Protein AF-A0A973QSP0-F1 (afdb_monomer_lite)

Radius of gyration: 11.92 Å; chains: 1; bounding box: 23×35×33 Å

Foldseek 3Di:
DDDDDDPLDQADQQFWKQQQVVRFIFGFNDADPVNQKTWTDGPDPDDIDIDGSVRIDGDPPPDD

Structure (mmCIF, N/CA/C/O backbone):
data_AF-A0A973QSP0-F1
#
_entry.id   AF-A0A973QSP0-F1
#
loop_
_atom_site.group_PDB
_atom_site.id
_atom_site.type_symbol
_atom_site.label_atom_id
_atom_s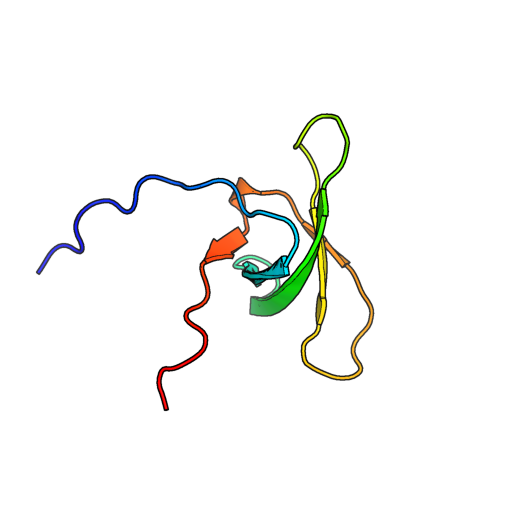ite.label_alt_id
_atom_site.label_comp_id
_atom_site.label_asym_id
_atom_site.label_entity_id
_atom_site.label_seq_id
_atom_site.pdbx_PDB_ins_code
_atom_site.Cartn_x
_atom_site.Cartn_y
_atom_site.Cartn_z
_atom_site.occupancy
_atom_site.B_iso_or_equiv
_atom_site.auth_seq_id
_atom_site.auth_comp_id
_atom_site.auth_asym_id
_atom_site.auth_atom_id
_atom_site.pdbx_PDB_model_num
ATOM 1 N 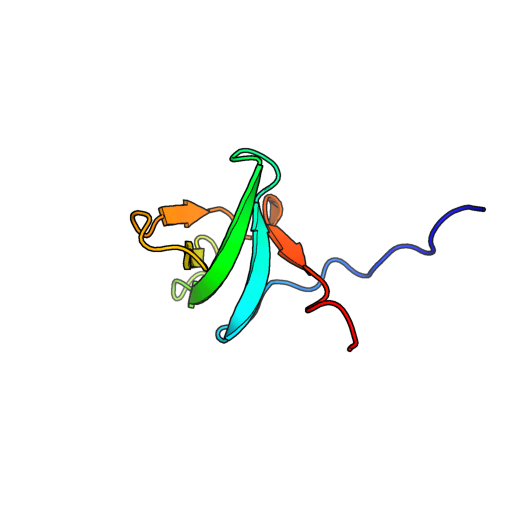N . MET A 1 1 ? 10.392 22.235 -18.273 1.00 36.06 1 MET A N 1
ATOM 2 C CA . MET A 1 1 ? 9.040 21.660 -18.424 1.00 36.06 1 MET A CA 1
ATOM 3 C C . MET A 1 1 ? 8.633 21.119 -17.066 1.00 36.06 1 MET A C 1
ATOM 5 O O . MET A 1 1 ? 9.145 20.093 -16.649 1.00 36.06 1 MET A O 1
ATOM 9 N N . THR A 1 2 ? 7.852 21.884 -16.308 1.00 40.66 2 THR A N 1
ATOM 10 C CA . TH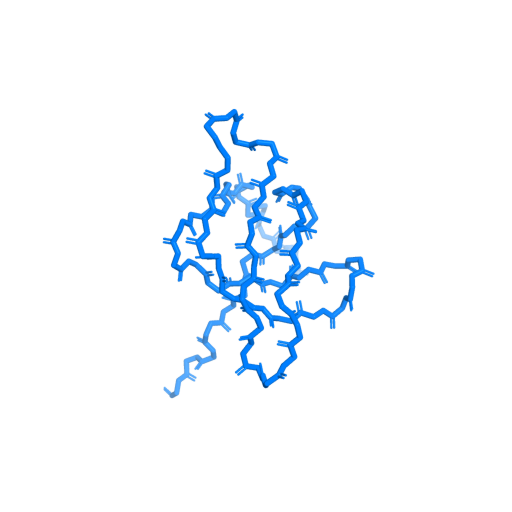R A 1 2 ? 7.380 21.497 -14.973 1.00 40.66 2 THR A CA 1
ATOM 11 C C . THR A 1 2 ? 6.189 20.566 -15.147 1.00 40.66 2 THR A C 1
ATOM 13 O O . THR A 1 2 ? 5.159 21.010 -15.651 1.00 40.66 2 THR A O 1
ATOM 16 N N . ALA A 1 3 ? 6.339 19.288 -14.787 1.00 43.00 3 ALA A N 1
ATOM 17 C CA . ALA A 1 3 ? 5.215 18.363 -14.728 1.00 43.00 3 ALA A CA 1
ATOM 18 C C . ALA A 1 3 ? 4.150 18.976 -13.811 1.00 43.00 3 ALA A C 1
ATOM 20 O O . ALA A 1 3 ? 4.400 19.247 -12.635 1.00 43.00 3 ALA A O 1
ATOM 21 N N . THR A 1 4 ? 3.003 19.295 -14.404 1.00 45.31 4 THR A N 1
ATOM 22 C CA . THR A 1 4 ? 1.815 19.826 -13.745 1.00 45.31 4 THR A CA 1
ATOM 23 C C . THR A 1 4 ? 1.499 18.951 -12.544 1.00 45.31 4 THR A C 1
ATOM 25 O O . THR A 1 4 ? 1.472 17.728 -12.672 1.00 45.31 4 THR A O 1
ATOM 28 N N . GLY A 1 5 ? 1.314 19.589 -11.384 1.00 42.44 5 GLY A N 1
ATOM 29 C CA . GLY A 1 5 ? 1.080 18.929 -10.107 1.00 42.44 5 GLY A CA 1
ATOM 30 C C . GLY A 1 5 ? 0.062 17.811 -10.252 1.00 42.44 5 GLY A C 1
ATOM 31 O O . GLY A 1 5 ? -1.129 18.068 -10.411 1.00 42.44 5 GLY A O 1
ATOM 32 N N . GLN A 1 6 ? 0.546 16.570 -10.215 1.00 50.84 6 GLN A N 1
ATOM 33 C CA . GLN A 1 6 ? -0.331 15.430 -10.062 1.00 50.84 6 GLN A CA 1
ATOM 34 C C . GLN A 1 6 ? -1.026 15.643 -8.726 1.00 50.84 6 GLN A C 1
ATOM 36 O O . GLN A 1 6 ? -0.379 15.665 -7.676 1.00 50.84 6 GLN A O 1
ATOM 41 N N . THR A 1 7 ? -2.335 15.886 -8.770 1.00 49.25 7 THR A N 1
ATOM 42 C CA . THR A 1 7 ? -3.190 15.796 -7.595 1.00 49.25 7 THR A CA 1
ATOM 43 C C . THR A 1 7 ? -2.811 14.492 -6.909 1.00 49.25 7 THR A C 1
ATOM 45 O O . THR A 1 7 ? -2.974 13.432 -7.513 1.00 49.25 7 THR A O 1
ATOM 48 N N . ARG A 1 8 ? -2.210 14.586 -5.711 1.00 60.41 8 ARG A N 1
ATOM 49 C CA . ARG A 1 8 ? -1.821 13.440 -4.881 1.00 60.41 8 ARG A CA 1
ATOM 50 C C . ARG A 1 8 ? -3.070 12.594 -4.684 1.00 60.41 8 ARG A C 1
ATOM 52 O O . ARG A 1 8 ? -3.895 12.880 -3.822 1.00 60.41 8 ARG A O 1
ATOM 59 N N . THR A 1 9 ? -3.247 11.621 -5.560 1.00 68.94 9 THR A N 1
ATOM 60 C CA . THR A 1 9 ? -4.382 10.720 -5.514 1.00 68.94 9 THR A CA 1
ATOM 61 C C . THR A 1 9 ? -3.954 9.627 -4.568 1.00 68.94 9 THR A C 1
ATOM 63 O O . THR A 1 9 ? -2.903 9.019 -4.767 1.00 68.94 9 THR A O 1
ATOM 66 N N . LEU A 1 10 ? -4.718 9.453 -3.493 1.00 81.00 10 LEU A N 1
ATOM 67 C CA . LEU A 1 10 ? -4.468 8.354 -2.580 1.00 81.00 10 LEU A CA 1
ATOM 68 C C . LEU A 1 10 ? -4.532 7.045 -3.385 1.00 81.00 10 LEU A C 1
ATOM 70 O O . LEU A 1 10 ? -5.470 6.887 -4.176 1.00 81.00 10 LEU A O 1
ATOM 74 N N . PRO A 1 11 ? -3.554 6.144 -3.211 1.00 86.50 11 PRO A N 1
ATOM 75 C CA . PRO A 1 11 ? -3.573 4.841 -3.851 1.00 86.50 11 PRO A CA 1
ATOM 76 C C . PRO A 1 11 ? -4.858 4.096 -3.490 1.00 86.50 11 PRO A C 1
ATOM 78 O O . PRO A 1 11 ? -5.385 4.236 -2.385 1.00 86.50 11 PRO A O 1
ATOM 81 N N . ARG A 1 12 ? -5.367 3.311 -4.433 1.00 90.56 12 ARG A N 1
ATOM 82 C CA . ARG A 1 12 ? -6.552 2.464 -4.293 1.00 90.56 12 ARG A CA 1
ATOM 83 C C . ARG A 1 12 ? -6.156 1.002 -4.379 1.00 90.56 12 ARG A C 1
ATOM 85 O O . ARG A 1 12 ? -5.131 0.655 -4.955 1.00 90.56 12 ARG A O 1
ATOM 92 N N . ILE A 1 13 ? -6.997 0.130 -3.830 1.00 93.50 13 ILE A N 1
ATOM 93 C CA . ILE A 1 13 ? -6.823 -1.318 -3.976 1.00 93.50 13 ILE A CA 1
ATOM 94 C C . ILE A 1 13 ? -6.787 -1.669 -5.469 1.00 93.50 13 ILE A C 1
ATOM 96 O O . ILE A 1 13 ? -7.683 -1.290 -6.222 1.00 93.50 13 ILE A O 1
ATOM 100 N N . GLY A 1 14 ? -5.752 -2.400 -5.875 1.00 92.38 14 GLY A N 1
ATOM 101 C CA . GLY A 1 14 ? -5.484 -2.788 -7.255 1.00 92.38 14 GLY A CA 1
ATOM 102 C C . GLY A 1 14 ? -4.537 -1.857 -8.016 1.00 92.38 14 GLY A C 1
ATOM 103 O O . GLY A 1 14 ? -4.043 -2.279 -9.063 1.00 92.38 14 GLY A O 1
ATOM 104 N N . ASP A 1 15 ? -4.243 -0.659 -7.499 1.00 92.81 15 ASP A N 1
ATOM 105 C CA . ASP A 1 15 ? -3.333 0.284 -8.153 1.00 92.81 15 ASP A CA 1
ATOM 106 C C . ASP A 1 15 ? -1.901 -0.250 -8.161 1.00 92.81 15 ASP A C 1
ATOM 108 O O . ASP A 1 15 ? -1.423 -0.818 -7.172 1.00 92.81 15 ASP A O 1
ATOM 112 N N . LEU A 1 16 ? -1.203 -0.024 -9.274 1.00 93.94 16 LEU A N 1
ATOM 113 C CA . LEU A 1 16 ? 0.239 -0.202 -9.341 1.00 93.94 16 LEU A CA 1
ATOM 114 C C . LEU A 1 16 ? 0.922 1.024 -8.730 1.00 93.94 16 LEU A C 1
ATOM 116 O O . LEU A 1 16 ? 0.650 2.167 -9.108 1.00 93.94 16 LEU A O 1
ATOM 120 N N . VAL A 1 17 ? 1.814 0.785 -7.776 1.00 93.56 17 VAL A N 1
ATOM 121 C CA . VAL A 1 17 ? 2.485 1.832 -7.012 1.00 93.56 17 VAL A CA 1
ATOM 122 C C . VAL A 1 17 ? 3.985 1.594 -6.928 1.00 93.56 17 VAL A C 1
ATOM 124 O O . VAL A 1 17 ? 4.451 0.461 -6.822 1.00 93.56 17 VAL A O 1
ATOM 127 N N . TYR A 1 18 ? 4.732 2.690 -6.951 1.00 93.25 18 TYR A N 1
ATOM 128 C CA . TYR A 1 18 ? 6.150 2.741 -6.629 1.00 93.25 18 TYR A CA 1
ATOM 129 C C . TYR A 1 18 ? 6.327 3.294 -5.214 1.00 93.25 18 TYR A C 1
ATOM 131 O O . TYR A 1 18 ? 5.846 4.388 -4.906 1.00 93.25 18 TYR A O 1
ATOM 139 N N . ASP A 1 19 ? 7.002 2.530 -4.364 1.00 92.62 19 ASP A N 1
ATOM 140 C CA . ASP A 1 19 ? 7.413 2.930 -3.023 1.00 92.62 19 ASP A CA 1
ATOM 141 C C . ASP A 1 19 ? 8.769 3.641 -3.106 1.00 92.62 19 ASP A C 1
ATOM 143 O O . ASP A 1 19 ? 9.779 3.025 -3.446 1.00 92.62 19 ASP A O 1
ATOM 147 N N . ILE A 1 20 ? 8.784 4.944 -2.814 1.00 89.69 20 ILE A N 1
ATOM 148 C CA . ILE A 1 20 ? 9.991 5.776 -2.930 1.00 89.69 20 ILE A CA 1
ATOM 149 C C . ILE A 1 20 ? 11.053 5.462 -1.872 1.00 89.69 20 ILE A C 1
ATOM 151 O O . ILE A 1 20 ? 12.222 5.733 -2.114 1.00 89.69 20 ILE A O 1
ATOM 155 N N . GLU A 1 21 ? 10.663 4.923 -0.716 1.00 91.19 21 GLU A N 1
ATOM 156 C CA . GLU A 1 21 ? 11.593 4.637 0.384 1.00 91.19 21 GLU A CA 1
ATOM 157 C C . GLU A 1 21 ? 12.271 3.282 0.189 1.00 91.19 21 GLU A C 1
ATOM 159 O O . GLU A 1 21 ? 13.429 3.093 0.553 1.00 91.19 21 GLU A O 1
ATOM 164 N N . ARG A 1 22 ? 11.534 2.324 -0.381 1.00 90.00 22 ARG A N 1
ATOM 165 C CA . ARG A 1 22 ? 12.046 0.980 -0.683 1.00 90.00 22 ARG A CA 1
ATOM 166 C C . ARG A 1 22 ? 12.607 0.835 -2.090 1.00 90.00 22 ARG A C 1
ATOM 168 O O . ARG A 1 22 ? 13.197 -0.200 -2.382 1.00 90.00 22 ARG A O 1
ATOM 175 N N . GLU A 1 23 ? 12.370 1.822 -2.947 1.00 91.69 23 GLU A N 1
ATOM 176 C CA . GLU A 1 23 ? 12.688 1.781 -4.375 1.00 91.69 23 GLU A CA 1
ATOM 177 C C . GLU A 1 23 ? 12.119 0.524 -5.063 1.00 91.69 23 GLU A C 1
ATOM 179 O O . GLU A 1 23 ? 12.774 -0.130 -5.872 1.00 91.69 23 GLU A O 1
ATOM 184 N N . ALA A 1 24 ? 10.875 0.170 -4.720 1.00 91.56 24 ALA A N 1
ATOM 185 C CA . ALA A 1 24 ? 10.223 -1.067 -5.149 1.00 91.56 24 ALA A CA 1
ATOM 186 C C . ALA A 1 24 ? 8.842 -0.805 -5.761 1.00 91.56 24 ALA A C 1
ATOM 188 O O . ALA A 1 24 ? 8.108 0.082 -5.322 1.00 91.56 24 ALA A O 1
ATOM 189 N N . ILE A 1 25 ? 8.464 -1.606 -6.762 1.00 93.69 25 ILE A N 1
ATOM 190 C CA . ILE A 1 25 ? 7.137 -1.547 -7.389 1.00 93.69 25 ILE A CA 1
ATOM 191 C C . ILE A 1 25 ? 6.283 -2.713 -6.895 1.00 93.69 25 ILE A C 1
ATOM 193 O O . ILE A 1 25 ? 6.723 -3.862 -6.854 1.00 93.69 25 ILE A O 1
ATOM 197 N N . GLY A 1 26 ? 5.027 -2.427 -6.579 1.00 94.75 26 GLY A N 1
ATOM 198 C CA . GLY A 1 26 ? 4.042 -3.449 -6.268 1.00 94.75 26 GLY A CA 1
ATOM 199 C C . GLY A 1 26 ? 2.622 -2.983 -6.533 1.00 94.75 26 GLY A C 1
ATOM 200 O O . GLY A 1 26 ? 2.381 -1.876 -7.012 1.00 94.75 26 GLY A O 1
ATOM 201 N N . ARG A 1 27 ? 1.664 -3.853 -6.235 1.00 95.50 27 ARG A N 1
ATOM 202 C CA . ARG A 1 27 ? 0.238 -3.587 -6.374 1.00 95.50 27 ARG A CA 1
ATOM 203 C C . ARG A 1 27 ? -0.409 -3.495 -5.001 1.00 95.50 27 ARG A C 1
ATOM 205 O O . ARG A 1 27 ? -0.145 -4.323 -4.130 1.00 95.50 27 ARG A O 1
ATOM 212 N N . VAL A 1 28 ? -1.271 -2.505 -4.806 1.00 95.19 28 VAL A N 1
ATOM 213 C CA . VAL A 1 28 ? -2.001 -2.331 -3.546 1.00 95.19 28 VAL A CA 1
ATOM 214 C C . VAL A 1 28 ? -2.975 -3.494 -3.373 1.00 95.19 28 VAL A C 1
ATOM 216 O O . VAL A 1 28 ? -3.944 -3.621 -4.119 1.00 95.19 28 VAL A O 1
ATOM 219 N N . ALA A 1 29 ? -2.727 -4.350 -2.389 1.00 95.44 29 ALA A N 1
ATOM 220 C CA . ALA A 1 29 ? -3.585 -5.486 -2.069 1.00 95.44 29 ALA A CA 1
ATOM 221 C C . ALA A 1 29 ? -4.706 -5.088 -1.102 1.00 95.44 29 ALA A C 1
ATOM 223 O O . ALA A 1 29 ? -5.831 -5.573 -1.214 1.00 95.44 29 ALA A O 1
ATOM 224 N N . TYR A 1 30 ? -4.407 -4.189 -0.164 1.00 95.44 30 TYR A N 1
ATOM 225 C CA . TYR A 1 30 ? -5.349 -3.745 0.857 1.00 95.44 30 TYR A CA 1
ATOM 226 C C . TYR A 1 30 ? -4.970 -2.361 1.394 1.00 95.44 30 TYR A C 1
ATOM 228 O O . TYR A 1 30 ? -3.805 -1.967 1.358 1.00 95.44 30 TYR A O 1
ATOM 236 N N . ILE A 1 31 ? -5.958 -1.629 1.905 1.00 93.12 31 ILE A N 1
ATOM 237 C CA . ILE A 1 31 ? -5.777 -0.353 2.600 1.00 93.12 31 ILE A CA 1
ATOM 238 C C . ILE A 1 31 ? -6.522 -0.464 3.923 1.00 93.12 31 ILE A C 1
ATOM 240 O O . ILE A 1 31 ? -7.688 -0.856 3.934 1.00 93.12 31 ILE A O 1
ATOM 244 N N . ASP A 1 32 ? -5.849 -0.129 5.023 1.00 93.12 32 ASP A N 1
ATOM 245 C CA . ASP A 1 32 ? -6.478 -0.116 6.341 1.00 93.12 32 ASP A CA 1
ATOM 246 C C . ASP A 1 32 ? -7.720 0.796 6.376 1.00 93.12 32 ASP A C 1
ATOM 248 O O . ASP A 1 32 ? -7.813 1.772 5.634 1.00 93.12 32 ASP A O 1
ATOM 252 N N . THR A 1 33 ? -8.661 0.512 7.281 1.00 87.06 33 THR A N 1
ATOM 253 C 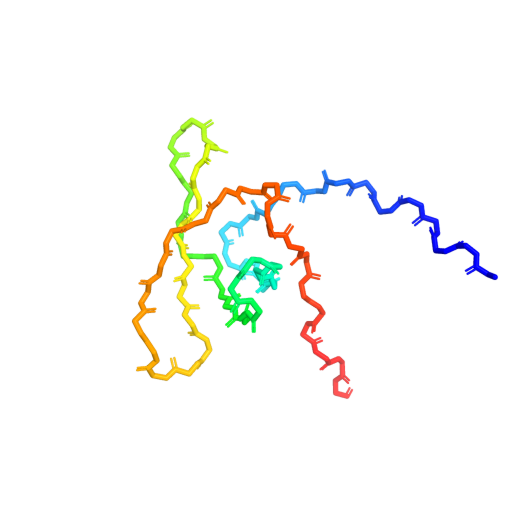CA . THR A 1 33 ? -9.925 1.259 7.417 1.00 87.06 33 THR A CA 1
ATOM 254 C C . THR A 1 33 ? -9.694 2.758 7.650 1.00 87.06 33 THR A C 1
ATOM 256 O O . THR A 1 33 ? -10.499 3.579 7.215 1.00 87.06 33 THR A O 1
ATOM 259 N N . GLY A 1 34 ? -8.587 3.137 8.301 1.00 87.94 34 GLY A N 1
ATOM 260 C CA . GLY A 1 34 ? -8.210 4.536 8.501 1.00 87.94 34 GLY A CA 1
ATOM 261 C C . GLY A 1 34 ? -7.501 5.188 7.310 1.00 87.94 34 GLY A C 1
ATOM 262 O O . GLY A 1 34 ? -7.208 6.377 7.367 1.00 87.94 34 GLY A O 1
ATOM 263 N N . GLY A 1 35 ? -7.183 4.433 6.254 1.00 87.06 35 GLY A N 1
ATOM 264 C CA . GLY A 1 35 ? -6.442 4.930 5.096 1.00 87.06 35 GLY A CA 1
ATOM 265 C C . GLY A 1 35 ? -4.993 5.305 5.404 1.00 87.06 35 GLY A C 1
ATOM 266 O O . GLY A 1 35 ? -4.388 6.028 4.627 1.00 87.06 35 GLY A O 1
ATOM 267 N N . ASN A 1 36 ? -4.440 4.852 6.534 1.00 91.44 36 ASN A N 1
ATOM 268 C CA . ASN A 1 36 ? -3.109 5.259 7.000 1.00 91.44 36 ASN A CA 1
ATOM 269 C C . ASN A 1 36 ? -1.990 4.347 6.490 1.00 91.44 36 ASN A C 1
ATOM 271 O O . ASN A 1 36 ? -0.842 4.767 6.397 1.00 91.44 36 ASN A O 1
ATOM 275 N N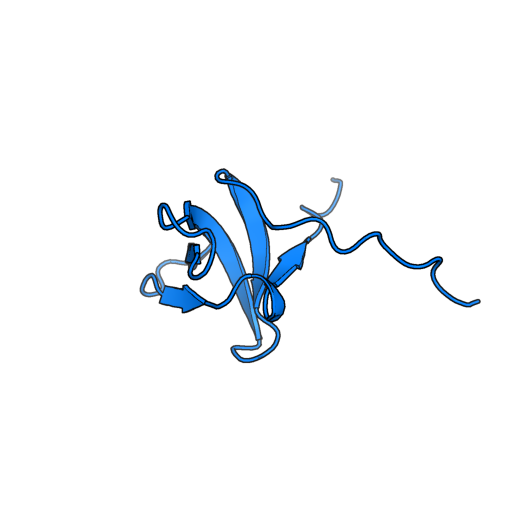 . VAL A 1 37 ? -2.321 3.092 6.181 1.00 93.19 37 VAL A N 1
ATOM 276 C CA . VAL A 1 37 ? -1.366 2.066 5.763 1.00 93.19 37 VAL A CA 1
ATOM 277 C C . VAL A 1 37 ? -1.946 1.304 4.581 1.00 93.19 37 VAL A C 1
ATOM 279 O O . VAL A 1 37 ? -3.102 0.878 4.612 1.00 93.19 37 VAL A O 1
ATOM 282 N N . ALA A 1 38 ? -1.128 1.123 3.551 1.00 95.19 38 ALA A N 1
ATOM 283 C CA . ALA A 1 38 ? -1.404 0.257 2.420 1.00 95.19 38 ALA A CA 1
ATOM 284 C C . ALA A 1 38 ? -0.535 -1.003 2.512 1.00 95.19 38 ALA A C 1
ATOM 286 O O . ALA A 1 38 ? 0.665 -0.920 2.772 1.00 95.19 38 ALA A O 1
ATOM 287 N N . TRP A 1 39 ? -1.144 -2.161 2.277 1.00 96.81 39 TRP A N 1
ATOM 288 C CA . TRP A 1 39 ? -0.446 -3.423 2.049 1.00 96.81 39 TRP A CA 1
ATOM 289 C C . TRP A 1 39 ? -0.186 -3.593 0.563 1.00 96.81 39 TRP A C 1
ATOM 291 O O . TRP A 1 39 ? -1.115 -3.542 -0.248 1.00 96.81 39 TRP A O 1
ATOM 301 N N . ILE A 1 40 ? 1.076 -3.807 0.220 1.00 96.19 40 ILE A N 1
ATOM 302 C CA . ILE A 1 40 ? 1.568 -3.894 -1.143 1.00 96.19 40 ILE A CA 1
ATOM 303 C C . ILE A 1 40 ? 2.084 -5.302 -1.402 1.00 96.19 40 ILE A C 1
ATOM 305 O O . ILE A 1 40 ? 2.911 -5.835 -0.656 1.00 96.19 40 ILE A O 1
ATOM 309 N N . LYS A 1 41 ? 1.599 -5.881 -2.497 1.00 96.19 41 LYS A N 1
ATOM 310 C CA . LYS A 1 41 ? 2.105 -7.127 -3.049 1.00 96.19 41 LYS A CA 1
ATOM 311 C C . LYS A 1 41 ? 3.149 -6.812 -4.128 1.00 96.19 41 LYS A C 1
ATOM 313 O O . LYS A 1 41 ? 2.809 -6.079 -5.059 1.00 96.19 41 LYS A O 1
ATOM 318 N N . PRO A 1 42 ? 4.388 -7.323 -4.039 1.00 94.38 42 PRO A N 1
ATOM 319 C CA . PRO A 1 42 ? 5.390 -7.124 -5.087 1.00 94.38 42 PRO A CA 1
ATOM 320 C C . PRO A 1 42 ? 4.914 -7.670 -6.432 1.00 94.38 42 PRO A C 1
ATOM 322 O O . PRO A 1 42 ? 4.066 -8.562 -6.490 1.00 94.38 42 PRO A O 1
ATOM 325 N N . GLN A 1 43 ? 5.475 -7.131 -7.517 1.00 89.31 43 GLN A N 1
ATOM 326 C CA . GLN A 1 43 ? 5.320 -7.748 -8.837 1.00 89.31 43 GLN A CA 1
ATOM 327 C C . GLN A 1 43 ? 6.131 -9.045 -8.966 1.00 89.31 43 GLN A C 1
ATOM 329 O O . GLN A 1 43 ? 5.689 -9.973 -9.638 1.00 89.31 43 GLN A O 1
ATOM 334 N N . ASP A 1 44 ? 7.281 -9.108 -8.298 1.00 86.94 44 ASP A N 1
ATOM 335 C CA . ASP A 1 44 ? 8.144 -10.288 -8.232 1.00 86.94 44 ASP A CA 1
ATOM 336 C C . ASP A 1 44 ? 7.766 -11.203 -7.049 1.00 86.94 44 ASP A C 1
ATOM 338 O O . ASP A 1 44 ? 6.952 -10.836 -6.200 1.00 86.94 44 ASP A O 1
ATOM 342 N N . ASP A 1 45 ? 8.407 -12.371 -6.923 1.00 86.88 45 ASP A N 1
ATOM 343 C CA . ASP A 1 45 ? 8.224 -13.330 -5.809 1.00 86.88 45 ASP A CA 1
ATOM 344 C C . ASP A 1 45 ? 8.787 -12.838 -4.449 1.00 86.88 45 ASP A C 1
ATOM 346 O O . ASP A 1 45 ? 9.188 -13.620 -3.583 1.00 86.88 45 ASP A O 1
ATOM 350 N N . GLY A 1 46 ? 8.854 -11.521 -4.250 1.00 89.81 46 GLY A N 1
ATOM 351 C CA . GLY A 1 46 ? 9.286 -10.900 -3.004 1.00 89.81 46 GLY A CA 1
ATOM 352 C C . GLY A 1 46 ? 8.240 -10.999 -1.883 1.00 89.81 46 GLY A C 1
ATOM 353 O O . GLY A 1 46 ? 7.075 -11.327 -2.118 1.00 89.81 46 GLY A O 1
ATOM 354 N N . PRO A 1 47 ? 8.624 -10.676 -0.637 1.00 93.88 47 PRO A N 1
ATOM 355 C CA . PRO A 1 47 ? 7.673 -10.581 0.463 1.00 93.88 47 PRO A CA 1
ATOM 356 C C . PRO A 1 47 ? 6.763 -9.355 0.312 1.00 93.88 47 PRO A C 1
ATOM 358 O O . PRO A 1 47 ? 7.210 -8.277 -0.083 1.00 93.88 47 PRO A O 1
ATOM 361 N N . GLU A 1 48 ? 5.495 -9.503 0.695 1.00 95.62 48 GLU A N 1
ATOM 362 C CA . GLU A 1 48 ? 4.564 -8.379 0.845 1.00 95.62 48 GLU A CA 1
ATOM 363 C C . GLU A 1 48 ? 5.064 -7.390 1.907 1.00 95.62 48 GLU A C 1
ATOM 365 O O . GLU A 1 48 ? 5.758 -7.762 2.860 1.00 95.62 48 GLU A O 1
ATOM 370 N N . TRP A 1 49 ? 4.702 -6.116 1.760 1.00 96.56 49 TRP A N 1
ATOM 371 C CA . TRP A 1 49 ? 5.082 -5.082 2.719 1.00 96.56 49 TRP A CA 1
ATOM 372 C C . TRP A 1 49 ? 3.984 -4.058 2.955 1.00 96.56 49 TRP A C 1
ATOM 374 O O . TRP A 1 49 ? 3.018 -3.954 2.206 1.00 96.56 49 TRP A O 1
ATOM 384 N N . THR A 1 50 ? 4.153 -3.284 4.020 1.00 95.81 50 THR A N 1
ATOM 385 C CA . THR A 1 50 ? 3.293 -2.151 4.352 1.00 95.81 50 THR A CA 1
ATOM 386 C C . THR A 1 50 ? 4.004 -0.840 4.062 1.00 95.81 50 THR A C 1
ATOM 388 O O . THR A 1 50 ? 5.185 -0.705 4.393 1.00 95.81 50 THR A O 1
ATOM 391 N N . ALA A 1 51 ? 3.276 0.132 3.524 1.00 94.50 51 ALA A N 1
ATOM 392 C CA . ALA A 1 51 ? 3.763 1.481 3.257 1.00 94.50 51 ALA A CA 1
ATOM 393 C C . ALA A 1 51 ? 2.698 2.526 3.610 1.00 94.50 51 ALA A C 1
ATOM 395 O O . ALA A 1 51 ? 1.495 2.243 3.604 1.00 94.50 51 ALA A O 1
ATOM 396 N N . LEU A 1 52 ? 3.135 3.748 3.903 1.00 94.19 52 LEU A N 1
ATOM 397 C CA . LEU A 1 52 ? 2.237 4.886 4.047 1.00 94.19 52 LEU A CA 1
ATOM 398 C C . LEU A 1 52 ? 1.797 5.358 2.652 1.00 94.19 52 LEU A C 1
ATOM 400 O O . LEU A 1 52 ? 2.634 5.466 1.753 1.00 94.19 52 LEU A O 1
ATOM 404 N N . PRO A 1 53 ? 0.523 5.729 2.447 1.00 90.19 53 PRO A N 1
ATOM 405 C CA . PRO A 1 53 ? 0.046 6.243 1.161 1.00 90.19 53 PRO A CA 1
ATOM 406 C C . PRO A 1 53 ? 0.858 7.418 0.602 1.00 90.19 53 PRO A C 1
ATOM 408 O O . PRO A 1 53 ? 0.968 7.578 -0.609 1.00 90.19 53 PRO A O 1
ATOM 411 N N . GLU A 1 54 ? 1.460 8.235 1.468 1.00 89.62 54 GLU A N 1
ATOM 412 C CA . GLU A 1 54 ? 2.307 9.368 1.082 1.00 89.62 54 GLU A CA 1
ATOM 413 C C . GLU A 1 54 ? 3.699 8.980 0.557 1.00 89.62 54 GLU A C 1
ATOM 415 O O . GLU A 1 54 ? 4.329 9.791 -0.134 1.00 89.62 54 GLU A O 1
ATOM 420 N N . GLN A 1 55 ? 4.156 7.757 0.838 1.00 91.88 55 GLN A N 1
ATOM 421 C CA . GLN A 1 55 ? 5.382 7.160 0.289 1.00 91.88 55 GLN A CA 1
ATOM 422 C C . GLN A 1 55 ? 5.134 6.562 -1.100 1.00 91.88 55 GLN A C 1
ATOM 424 O O . GLN A 1 55 ? 6.053 6.419 -1.902 1.00 91.88 55 GLN A O 1
ATOM 429 N N . LEU A 1 56 ? 3.874 6.264 -1.415 1.00 91.12 56 LEU A N 1
ATOM 430 C CA . LEU A 1 56 ? 3.491 5.636 -2.666 1.00 91.12 56 LEU A CA 1
ATOM 431 C C . LEU A 1 56 ? 3.293 6.682 -3.764 1.00 91.12 56 LEU A C 1
ATOM 433 O O . LEU A 1 56 ? 2.741 7.771 -3.566 1.00 91.12 56 LEU A O 1
ATOM 437 N N . ARG A 1 57 ? 3.771 6.356 -4.957 1.00 90.25 57 ARG A N 1
ATOM 438 C CA . ARG A 1 57 ? 3.502 7.093 -6.193 1.00 90.25 57 ARG A CA 1
ATOM 439 C C . ARG A 1 57 ? 2.794 6.163 -7.155 1.00 90.25 57 ARG A C 1
ATOM 441 O O . ARG A 1 57 ?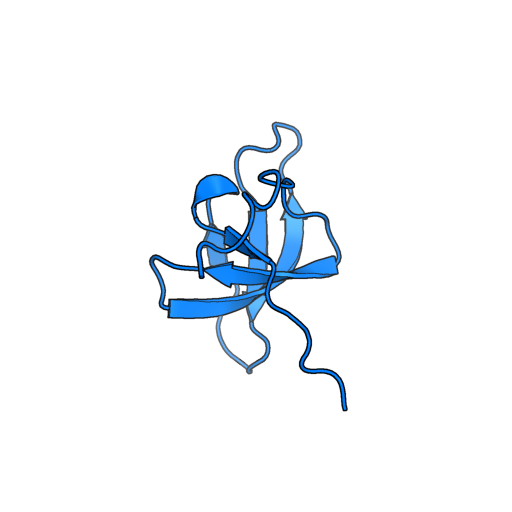 3.116 4.982 -7.195 1.00 90.25 57 ARG A O 1
ATOM 448 N N . ALA A 1 58 ? 1.850 6.692 -7.928 1.00 88.81 58 ALA A N 1
ATOM 449 C CA . ALA A 1 58 ? 1.250 5.925 -9.009 1.00 88.81 58 ALA A CA 1
ATOM 450 C C . ALA A 1 58 ? 2.364 5.492 -9.970 1.00 88.81 58 ALA A C 1
ATOM 452 O O . ALA A 1 58 ? 3.093 6.334 -10.500 1.00 88.81 58 ALA A O 1
ATOM 453 N N . ALA A 1 59 ? 2.513 4.185 -10.149 1.00 86.69 59 ALA A N 1
ATOM 454 C CA . ALA A 1 59 ? 3.357 3.645 -11.192 1.00 86.69 59 ALA A CA 1
ATOM 455 C C . ALA A 1 59 ? 2.492 3.512 -12.444 1.00 86.69 59 ALA A C 1
ATOM 457 O O . ALA A 1 59 ? 1.377 2.991 -12.394 1.00 86.69 59 ALA A O 1
ATOM 458 N N . VAL A 1 60 ? 2.993 4.012 -13.569 1.00 76.56 60 VAL A N 1
ATOM 459 C CA . VAL A 1 60 ? 2.393 3.694 -14.860 1.00 76.56 60 VAL A CA 1
ATOM 460 C C . VAL A 1 60 ? 2.732 2.242 -15.170 1.00 76.56 60 VAL A C 1
ATOM 462 O O . VAL A 1 60 ? 3.906 1.878 -15.245 1.00 76.56 60 VAL A O 1
ATOM 465 N N . ASP A 1 61 ? 1.703 1.409 -15.312 1.00 65.69 61 ASP A N 1
ATOM 466 C CA . ASP A 1 61 ? 1.825 0.139 -16.024 1.00 65.69 61 ASP A CA 1
ATOM 467 C C . ASP A 1 61 ? 2.232 0.553 -17.441 1.00 65.69 61 ASP A C 1
ATOM 469 O O . ASP A 1 61 ? 1.452 1.212 -18.130 1.00 65.69 61 ASP A O 1
ATOM 473 N N . GLY A 1 62 ? 3.512 0.376 -17.783 1.00 49.81 62 GLY A N 1
ATOM 474 C CA . GLY A 1 62 ? 4.078 0.902 -19.020 1.00 49.81 62 GLY A CA 1
ATOM 475 C C . GLY A 1 62 ? 3.190 0.500 -20.187 1.00 49.81 62 GLY A C 1
ATOM 476 O O . GLY A 1 62 ? 3.022 -0.691 -20.446 1.00 49.81 62 GLY A O 1
ATOM 477 N N . GLU A 1 63 ? 2.584 1.494 -20.839 1.00 45.25 63 GLU A N 1
ATOM 478 C CA . GLU A 1 63 ? 1.768 1.283 -22.025 1.00 45.25 63 GLU A CA 1
ATOM 479 C C . GLU A 1 63 ? 2.595 0.472 -23.029 1.00 45.25 63 GLU A C 1
ATOM 481 O O . GLU A 1 63 ? 3.705 0.860 -23.404 1.00 45.25 63 GLU A O 1
ATOM 486 N N . ARG A 1 64 ? 2.071 -0.700 -23.381 1.00 39.75 64 ARG A N 1
ATOM 487 C CA . ARG A 1 64 ? 2.586 -1.537 -24.460 1.00 39.75 64 ARG A CA 1
ATOM 488 C C . ARG A 1 64 ? 2.391 -0.862 -25.812 1.00 39.75 64 ARG A C 1
ATOM 490 O O . ARG A 1 64 ? 1.301 -0.284 -26.015 1.00 39.75 64 ARG A O 1
#

Sequence (64 aa):
MTATGQTRTLPRIGDLVYDIEREAIGRVAYIDTGGNVAWIKPQDDGPEWTALPEQLRAAVDGER

Secondary structure (DSSP, 8-state):
--------PPP-TT-EEEETTTTEEEEEEEE-TTSS-EEEEESSSPPPEEE-TTTEEEPP----

pLDDT: mean 83.0, std 18.05, range [36.06, 96.81]